Protein AF-A0A163KP10-F1 (afdb_monomer_lite)

pLDDT: mean 71.17, std 10.9, range [46.59, 88.25]

Structure (mmCIF, N/CA/C/O backbone):
data_AF-A0A163KP10-F1
#
_entry.id   AF-A0A163KP10-F1
#
loop_
_atom_site.group_PDB
_atom_site.id
_atom_site.type_symbol
_atom_site.label_atom_id
_atom_site.label_alt_id
_atom_site.label_comp_id
_atom_site.label_asym_id
_atom_site.label_entity_id
_atom_site.label_seq_id
_atom_site.pdbx_PDB_ins_code
_atom_site.Cartn_x
_atom_site.Cartn_y
_atom_site.Cartn_z
_atom_site.occupancy
_atom_site.B_iso_or_equiv
_atom_site.auth_seq_id
_atom_site.auth_comp_id
_atom_site.auth_asym_id
_atom_site.auth_atom_id
_atom_site.pdbx_PDB_model_num
ATOM 1 N N . MET A 1 1 ? -2.761 -19.309 -11.972 1.00 56.00 1 MET A N 1
ATOM 2 C CA . MET A 1 1 ? -1.312 -19.618 -11.972 1.00 56.00 1 MET A CA 1
ATOM 3 C C . MET A 1 1 ? -0.621 -18.597 -12.854 1.00 56.00 1 MET A C 1
ATOM 5 O O . MET A 1 1 ? -1.165 -18.293 -13.905 1.00 56.00 1 MET A O 1
ATOM 9 N N . ALA A 1 2 ? 0.507 -18.032 -12.429 1.00 62.16 2 ALA A N 1
ATOM 10 C CA . ALA A 1 2 ? 1.146 -16.859 -13.039 1.00 62.16 2 ALA A CA 1
ATOM 11 C C . ALA A 1 2 ? 1.836 -17.116 -14.404 1.00 62.16 2 ALA A C 1
ATOM 13 O O . ALA A 1 2 ? 2.910 -16.593 -14.669 1.00 62.16 2 ALA A O 1
ATOM 14 N N . GLY A 1 3 ? 1.234 -17.936 -15.274 1.00 60.12 3 GLY A N 1
ATOM 15 C CA . GLY A 1 3 ? 1.709 -18.167 -16.643 1.00 60.12 3 GLY A CA 1
ATOM 16 C C . GLY A 1 3 ? 3.035 -18.923 -16.759 1.00 60.12 3 GLY A C 1
ATOM 17 O O . GLY A 1 3 ? 3.603 -18.981 -17.845 1.00 60.12 3 GLY A O 1
ATOM 18 N N . PHE A 1 4 ? 3.544 -19.502 -15.668 1.00 63.03 4 PHE A N 1
ATOM 19 C CA . PHE A 1 4 ? 4.796 -20.249 -15.706 1.00 63.03 4 PHE A CA 1
ATOM 20 C C . PHE A 1 4 ? 4.619 -21.579 -16.459 1.00 63.03 4 PHE A C 1
ATOM 22 O O . PHE A 1 4 ? 3.654 -22.300 -16.192 1.00 63.03 4 PHE A O 1
ATOM 29 N N . PRO A 1 5 ? 5.528 -21.922 -17.392 1.00 68.81 5 PRO A N 1
ATOM 30 C CA . PRO A 1 5 ? 5.449 -23.171 -18.134 1.00 68.81 5 PRO A CA 1
ATOM 31 C C . PRO A 1 5 ? 5.641 -24.369 -17.199 1.00 68.81 5 PRO A C 1
ATOM 33 O O . PRO A 1 5 ? 6.566 -24.404 -16.390 1.00 68.81 5 PRO A O 1
ATOM 36 N N . THR A 1 6 ? 4.786 -25.379 -17.355 1.00 71.88 6 THR A N 1
ATOM 37 C CA . THR A 1 6 ? 4.739 -26.595 -16.522 1.00 71.88 6 THR A CA 1
ATOM 38 C C . THR A 1 6 ? 6.024 -27.433 -16.609 1.00 71.88 6 THR A C 1
ATOM 40 O O . THR A 1 6 ? 6.343 -28.181 -15.691 1.00 71.88 6 THR A O 1
ATOM 43 N N . ASN A 1 7 ? 6.808 -27.260 -17.679 1.00 73.56 7 ASN A N 1
ATOM 44 C CA . ASN A 1 7 ? 8.064 -27.969 -17.915 1.00 73.56 7 ASN A CA 1
ATOM 45 C C . ASN A 1 7 ? 9.278 -27.129 -17.485 1.00 73.56 7 ASN A C 1
ATOM 47 O O . ASN A 1 7 ? 9.980 -26.550 -18.313 1.00 73.56 7 ASN A O 1
ATOM 51 N N . GLY A 1 8 ? 9.508 -27.077 -16.171 1.00 66.62 8 GLY A N 1
ATOM 52 C CA . GLY A 1 8 ? 10.828 -27.245 -15.546 1.00 66.62 8 GLY A CA 1
ATOM 53 C C . GLY A 1 8 ? 12.015 -26.386 -15.996 1.00 66.62 8 GLY A C 1
ATOM 54 O O . GLY A 1 8 ? 13.148 -26.809 -15.787 1.00 66.62 8 GLY A O 1
ATOM 55 N N . ARG A 1 9 ? 11.823 -25.201 -16.581 1.00 68.56 9 ARG A N 1
ATOM 56 C CA . ARG A 1 9 ? 12.911 -24.216 -16.691 1.00 68.56 9 ARG A CA 1
ATOM 57 C C . ARG A 1 9 ? 12.744 -23.190 -15.585 1.00 68.56 9 ARG A C 1
ATOM 59 O O . ARG A 1 9 ? 11.815 -22.388 -15.606 1.00 68.56 9 ARG A O 1
ATOM 66 N N . SER A 1 10 ? 13.628 -23.251 -14.594 1.00 64.62 10 SER A N 1
ATOM 67 C CA . SER A 1 10 ? 13.709 -22.256 -13.530 1.00 64.62 10 SER A CA 1
ATOM 68 C C . SER A 1 10 ? 14.083 -20.903 -14.133 1.00 64.62 10 SER A C 1
ATOM 70 O O . SER A 1 10 ? 15.210 -20.715 -14.591 1.00 64.62 10 SER A O 1
ATOM 72 N N . PHE A 1 11 ? 13.151 -19.955 -14.138 1.00 58.41 11 PHE A N 1
ATOM 73 C CA . PHE A 1 11 ? 13.467 -18.563 -14.434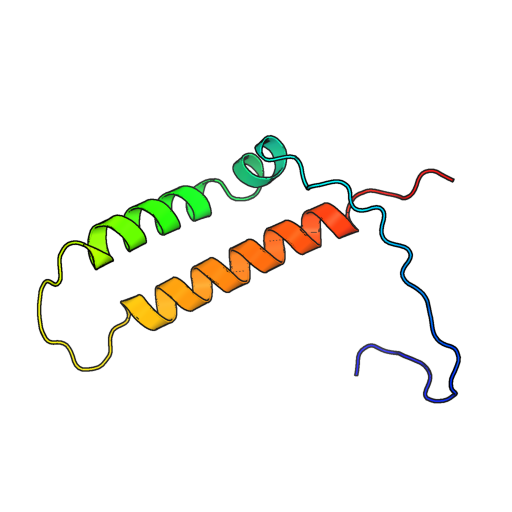 1.00 58.41 11 PHE A CA 1
ATOM 74 C C . PHE A 1 11 ? 14.061 -17.932 -13.175 1.00 58.41 11 PHE A C 1
ATOM 76 O O . PHE A 1 11 ? 13.376 -17.801 -12.162 1.00 58.41 11 PHE A O 1
ATOM 83 N N . TYR A 1 12 ? 15.338 -17.553 -13.226 1.00 58.97 12 TYR A N 1
ATOM 84 C CA . TYR A 1 12 ? 15.936 -16.731 -12.180 1.00 58.97 12 TYR A CA 1
ATOM 85 C C . TYR A 1 12 ? 15.556 -15.276 -12.463 1.00 58.97 12 TYR A C 1
ATOM 87 O O . TYR A 1 12 ? 16.065 -14.661 -13.399 1.00 58.97 12 TYR A O 1
ATOM 95 N N . LEU A 1 13 ? 14.640 -14.718 -11.672 1.00 57.09 13 LEU A N 1
ATOM 96 C CA . LEU A 1 13 ? 14.484 -13.267 -11.591 1.00 57.09 13 LEU A CA 1
ATOM 97 C C . LEU A 1 13 ? 15.710 -12.732 -10.846 1.00 57.09 13 LEU A C 1
ATOM 99 O O . LEU A 1 13 ? 15.710 -12.634 -9.620 1.00 57.09 13 LEU A O 1
ATOM 103 N N . ALA A 1 14 ? 16.780 -12.438 -11.585 1.00 54.75 14 ALA A N 1
ATOM 104 C CA . ALA A 1 14 ? 17.924 -11.714 -11.053 1.00 54.75 14 ALA A CA 1
ATOM 105 C C . ALA A 1 14 ? 17.454 -10.301 -10.678 1.00 54.75 14 ALA A C 1
ATOM 107 O O . ALA A 1 14 ? 17.311 -9.423 -11.525 1.00 54.75 14 ALA A O 1
ATOM 108 N N . ARG A 1 15 ? 17.125 -10.105 -9.399 1.00 57.94 15 ARG A N 1
ATOM 109 C CA . ARG A 1 15 ? 16.771 -8.798 -8.848 1.00 57.94 15 ARG A CA 1
ATOM 110 C C . ARG A 1 15 ? 18.028 -8.143 -8.299 1.00 57.94 15 ARG A C 1
ATOM 112 O O . ARG A 1 15 ? 18.623 -8.654 -7.352 1.00 57.94 15 ARG A O 1
ATOM 119 N N . ALA A 1 16 ? 18.386 -6.984 -8.841 1.00 57.97 16 ALA A N 1
ATOM 120 C CA . ALA A 1 16 ? 19.296 -6.084 -8.154 1.00 57.97 16 ALA A CA 1
ATOM 121 C C . ALA A 1 16 ? 18.588 -5.571 -6.891 1.00 57.97 16 ALA A C 1
ATOM 123 O O . ALA A 1 16 ? 17.543 -4.922 -6.969 1.00 57.97 16 ALA A O 1
ATOM 124 N N . ALA A 1 17 ? 19.135 -5.887 -5.718 1.00 52.94 17 ALA A N 1
ATOM 125 C CA . ALA A 1 17 ? 18.648 -5.392 -4.436 1.00 52.94 17 ALA A CA 1
ATOM 126 C C . ALA A 1 17 ? 19.034 -3.915 -4.258 1.00 52.94 17 ALA A C 1
ATOM 128 O O . ALA A 1 17 ? 19.813 -3.558 -3.380 1.00 52.94 17 ALA A O 1
ATOM 129 N N . LEU A 1 18 ? 18.490 -3.032 -5.096 1.00 58.09 18 LEU A N 1
ATOM 130 C CA . LEU A 1 18 ? 18.458 -1.616 -4.771 1.00 58.09 18 LEU A CA 1
ATOM 131 C C . LEU A 1 18 ? 17.420 -1.473 -3.665 1.00 58.09 18 LEU A C 1
ATOM 133 O O . LEU A 1 18 ? 16.228 -1.717 -3.873 1.00 58.09 18 LEU A O 1
ATOM 137 N N . HIS A 1 19 ? 17.879 -1.160 -2.453 1.00 62.44 19 HIS A N 1
ATOM 138 C CA . HIS A 1 19 ? 16.973 -0.751 -1.392 1.00 62.44 19 HIS A CA 1
ATOM 139 C C . HIS A 1 19 ? 16.125 0.393 -1.967 1.00 62.44 19 HIS A C 1
ATOM 141 O O . HIS A 1 19 ? 16.706 1.402 -2.380 1.00 62.44 19 HIS A O 1
ATOM 147 N N . PRO A 1 20 ? 14.794 0.231 -2.097 1.00 63.88 20 PRO A N 1
ATOM 148 C CA . PRO A 1 20 ? 13.972 1.269 -2.693 1.00 63.88 20 PRO A CA 1
ATOM 149 C C . PRO A 1 20 ? 14.197 2.532 -1.875 1.00 63.88 20 PRO A C 1
ATOM 151 O O . PRO A 1 20 ? 14.125 2.494 -0.642 1.00 63.88 20 PRO A O 1
ATOM 154 N N . SER A 1 21 ? 14.586 3.618 -2.545 1.00 66.56 21 SER A N 1
ATOM 155 C CA . SER A 1 21 ? 14.982 4.820 -1.824 1.00 66.56 21 SER A CA 1
ATOM 156 C C . SER A 1 21 ? 13.812 5.266 -0.947 1.00 66.56 21 SER A C 1
ATOM 158 O O . SER A 1 21 ? 12.663 5.343 -1.390 1.00 66.56 21 SER A O 1
ATOM 160 N N . ILE A 1 22 ? 14.099 5.516 0.333 1.00 69.44 22 ILE A N 1
ATOM 161 C CA . ILE A 1 22 ? 13.080 5.878 1.328 1.00 69.44 22 ILE A CA 1
ATOM 162 C C . ILE A 1 22 ? 12.293 7.114 0.855 1.00 69.44 22 ILE A C 1
ATOM 164 O O . ILE A 1 22 ? 11.093 7.210 1.086 1.00 69.44 22 ILE A O 1
ATOM 168 N N . SER A 1 23 ? 12.934 8.015 0.106 1.00 75.31 23 SER A N 1
ATOM 169 C CA . SER A 1 23 ? 12.299 9.182 -0.510 1.00 75.31 23 SER A CA 1
ATOM 170 C C . SER A 1 23 ? 11.262 8.840 -1.591 1.00 75.31 23 SER A C 1
ATOM 172 O O . SER A 1 23 ? 10.205 9.467 -1.618 1.00 75.31 23 SER A O 1
ATOM 174 N N . LEU A 1 24 ? 11.508 7.848 -2.458 1.00 73.75 24 LEU A N 1
ATOM 175 C CA . LEU A 1 24 ? 10.528 7.398 -3.463 1.00 73.75 24 LEU A CA 1
ATOM 176 C C . LEU A 1 24 ? 9.331 6.714 -2.805 1.00 73.75 24 LEU A C 1
ATOM 178 O O . LEU A 1 24 ? 8.184 6.980 -3.154 1.00 73.75 24 LEU A O 1
ATOM 182 N N . CYS A 1 25 ? 9.621 5.877 -1.815 1.00 74.75 25 CYS A N 1
ATOM 183 C CA . CYS A 1 25 ? 8.651 5.234 -0.943 1.00 74.75 25 CYS A CA 1
ATOM 184 C C . CYS A 1 25 ? 7.671 6.256 -0.327 1.00 74.75 25 CYS A C 1
ATOM 186 O O . CYS A 1 25 ? 6.464 6.152 -0.552 1.00 74.75 25 CYS A O 1
ATOM 188 N N . LYS A 1 26 ? 8.194 7.287 0.348 1.00 77.19 26 LYS A N 1
ATOM 189 C CA . LYS A 1 26 ? 7.398 8.370 0.952 1.00 77.19 26 LYS A CA 1
ATOM 190 C C . LYS A 1 26 ? 6.573 9.157 -0.070 1.00 77.19 26 LYS A C 1
ATOM 192 O O . LYS A 1 26 ? 5.489 9.622 0.246 1.00 77.19 26 LYS A O 1
ATOM 197 N N . LYS A 1 27 ? 7.061 9.311 -1.304 1.00 80.88 27 LYS A N 1
ATOM 198 C CA . LYS A 1 27 ? 6.375 10.095 -2.345 1.00 80.88 27 LYS A CA 1
ATOM 199 C C . LYS A 1 27 ? 5.225 9.342 -3.016 1.00 80.88 27 LYS A C 1
ATOM 201 O O . LYS A 1 27 ? 4.215 9.952 -3.343 1.00 80.88 27 LYS A O 1
ATOM 206 N N . LEU A 1 28 ? 5.385 8.038 -3.243 1.00 77.00 28 LEU A N 1
ATOM 207 C CA . LEU A 1 28 ? 4.359 7.198 -3.868 1.00 77.00 28 LEU A CA 1
ATOM 208 C C . LEU A 1 28 ? 3.172 6.942 -2.935 1.00 77.00 28 LEU A C 1
ATOM 210 O O . LEU A 1 28 ? 2.051 6.797 -3.4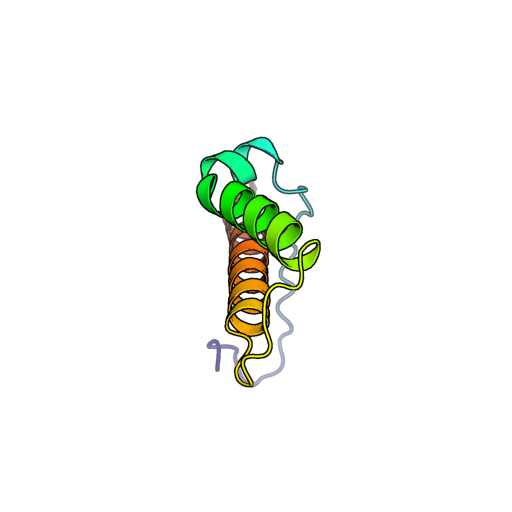08 1.00 77.00 28 LEU A O 1
ATOM 214 N N . PHE A 1 29 ? 3.421 6.884 -1.625 1.00 75.25 29 PHE A N 1
ATOM 215 C CA . PHE A 1 29 ? 2.397 6.541 -0.647 1.00 75.25 29 PHE A CA 1
ATOM 216 C C . PHE A 1 29 ? 2.620 7.252 0.696 1.00 75.25 29 PHE A C 1
ATOM 218 O O . PHE A 1 29 ? 2.802 6.597 1.719 1.00 75.25 29 PHE A O 1
ATOM 225 N N . SER A 1 30 ? 2.609 8.587 0.701 1.00 81.38 30 SER A N 1
ATOM 226 C CA . SER A 1 30 ? 2.798 9.385 1.925 1.00 81.38 30 SER A CA 1
ATOM 227 C C . SER A 1 30 ? 1.702 9.149 2.967 1.00 81.38 30 SER A C 1
ATOM 229 O O . SER A 1 30 ? 1.980 9.113 4.158 1.00 81.38 30 SER A O 1
ATOM 231 N N . ALA A 1 31 ? 0.461 8.940 2.514 1.00 85.12 31 ALA A N 1
ATOM 232 C CA . ALA A 1 31 ? -0.686 8.691 3.387 1.00 85.12 31 ALA A CA 1
ATOM 233 C C . ALA A 1 31 ? -0.589 7.358 4.150 1.00 85.12 31 ALA A C 1
ATOM 235 O O . ALA A 1 31 ? -1.212 7.207 5.192 1.00 85.12 31 ALA A O 1
ATOM 236 N N . ILE A 1 32 ? 0.196 6.394 3.649 1.00 84.12 32 ILE A N 1
ATOM 237 C CA . ILE A 1 32 ? 0.419 5.121 4.350 1.00 84.12 32 ILE A CA 1
ATOM 238 C C . ILE A 1 32 ? 1.288 5.339 5.576 1.00 84.12 32 ILE A C 1
ATOM 240 O O . ILE A 1 32 ? 0.992 4.768 6.616 1.00 84.12 32 ILE A O 1
ATOM 244 N N . ASP A 1 33 ? 2.323 6.172 5.456 1.00 83.31 33 ASP A N 1
ATOM 245 C CA . ASP A 1 33 ? 3.198 6.475 6.585 1.00 83.31 33 ASP A CA 1
ATOM 246 C C . ASP A 1 33 ? 2.390 7.213 7.687 1.00 83.31 33 ASP A C 1
ATOM 248 O O . ASP A 1 33 ? 2.526 6.903 8.863 1.00 83.31 33 ASP A O 1
ATOM 252 N N . GLU A 1 34 ? 1.447 8.092 7.309 1.00 85.19 34 GLU A N 1
ATOM 253 C CA . GLU A 1 34 ? 0.507 8.731 8.251 1.00 85.19 34 GLU A CA 1
ATOM 254 C C . GLU A 1 34 ? -0.451 7.727 8.919 1.00 85.19 34 GLU A C 1
ATOM 256 O O . GLU A 1 34 ? -0.754 7.839 10.107 1.00 85.19 34 GLU A O 1
ATOM 261 N N . TRP A 1 35 ? -0.970 6.751 8.169 1.00 84.50 35 TRP A N 1
ATOM 262 C CA . TRP A 1 35 ? -1.855 5.724 8.727 1.00 84.50 35 TRP A CA 1
ATOM 263 C C . TRP A 1 35 ? -1.116 4.763 9.654 1.00 84.50 35 TRP A C 1
ATOM 265 O O . TRP A 1 35 ? -1.696 4.354 10.655 1.00 84.50 35 TRP A O 1
ATOM 275 N N . ASP A 1 36 ? 0.143 4.444 9.357 1.00 83.50 36 ASP A N 1
ATOM 276 C CA . ASP A 1 36 ? 1.014 3.638 10.215 1.00 83.50 36 ASP A CA 1
ATOM 277 C C . ASP A 1 36 ? 1.271 4.349 11.555 1.00 83.50 36 ASP A C 1
ATOM 279 O O . ASP A 1 36 ? 1.022 3.777 12.615 1.00 83.50 36 ASP A O 1
ATOM 283 N N . ASP A 1 37 ? 1.624 5.641 11.519 1.00 84.44 37 ASP A N 1
ATOM 284 C CA . ASP A 1 37 ? 1.818 6.466 12.721 1.00 84.44 37 ASP A CA 1
ATOM 285 C C . ASP A 1 37 ? 0.532 6.573 13.565 1.00 84.44 37 ASP A C 1
ATOM 287 O O . ASP A 1 37 ? 0.563 6.493 14.797 1.00 84.44 37 ASP A O 1
ATOM 291 N N . ARG A 1 38 ? -0.626 6.729 12.909 1.00 82.56 38 ARG A N 1
ATOM 292 C CA . ARG A 1 38 ? -1.934 6.787 13.580 1.00 82.56 38 ARG A CA 1
ATOM 293 C C . ARG A 1 38 ? -2.318 5.454 14.212 1.00 82.56 38 ARG A C 1
ATOM 295 O O . ARG A 1 38 ? -2.833 5.450 15.324 1.00 82.56 38 ARG A O 1
ATOM 302 N N . LEU A 1 39 ? -2.068 4.337 13.536 1.00 78.50 39 LEU A N 1
ATOM 303 C CA . LEU A 1 39 ? -2.335 3.005 14.079 1.00 78.50 39 LEU A CA 1
ATOM 304 C C . LEU A 1 39 ? -1.397 2.672 15.245 1.00 78.50 39 LEU A C 1
ATOM 306 O O . LEU A 1 39 ? -1.850 2.100 16.233 1.00 78.50 39 LEU A O 1
ATOM 310 N N . ALA A 1 40 ? -0.133 3.100 15.186 1.00 77.50 40 ALA A N 1
ATOM 311 C CA . ALA A 1 40 ? 0.806 2.979 16.300 1.00 77.50 40 ALA A CA 1
ATOM 312 C C . ALA A 1 40 ? 0.360 3.793 17.530 1.00 77.50 40 ALA A C 1
ATOM 314 O O . ALA A 1 40 ? 0.531 3.348 18.664 1.00 77.50 40 ALA A O 1
ATOM 315 N N . ALA A 1 41 ? -0.244 4.967 17.323 1.00 76.94 41 ALA A N 1
ATOM 316 C CA . ALA A 1 41 ? -0.808 5.778 18.402 1.00 76.94 41 ALA A CA 1
ATOM 317 C C . ALA A 1 41 ? -2.085 5.165 19.009 1.00 76.94 41 ALA A C 1
ATOM 319 O O . ALA A 1 41 ? -2.261 5.203 20.227 1.00 76.94 41 ALA A O 1
ATOM 320 N N . GLU A 1 42 ? -2.951 4.574 18.182 1.00 72.25 42 GLU A N 1
ATOM 321 C CA . GLU A 1 42 ? -4.178 3.893 18.622 1.00 72.25 42 GLU A CA 1
ATOM 322 C C . GLU A 1 42 ? -3.880 2.564 19.345 1.00 72.25 42 GLU A C 1
ATOM 324 O O . GLU A 1 42 ? -4.552 2.244 20.322 1.00 72.25 42 GLU A O 1
ATOM 329 N N . GLU A 1 43 ? -2.834 1.813 18.966 1.00 64.38 43 GLU A N 1
ATOM 330 C CA . GLU A 1 43 ? -2.393 0.631 19.735 1.00 64.38 43 GLU A CA 1
ATOM 331 C C . GLU A 1 43 ? -1.923 0.983 21.157 1.00 64.38 43 GLU A C 1
ATOM 333 O O . GLU A 1 43 ? -2.107 0.195 22.086 1.00 64.38 43 GLU A O 1
ATOM 338 N N . LEU A 1 44 ? -1.331 2.165 21.347 1.00 59.31 44 LEU A N 1
ATOM 339 C CA . LEU A 1 44 ? -0.825 2.622 22.647 1.00 59.31 44 LEU A CA 1
ATOM 340 C C . LEU A 1 44 ? -1.932 3.093 23.603 1.00 59.31 44 LEU A C 1
ATOM 342 O O . LEU A 1 44 ? -1.686 3.221 24.804 1.00 59.31 44 LEU A O 1
ATOM 346 N N . SER A 1 45 ? -3.143 3.330 23.097 1.00 65.69 45 SER A N 1
ATOM 347 C CA . SER A 1 45 ? -4.309 3.719 23.886 1.00 65.69 45 SER A CA 1
ATOM 348 C C . SER A 1 45 ? -5.436 2.707 23.665 1.00 65.69 45 SER A C 1
ATOM 350 O O . SER A 1 45 ? -6.267 2.914 22.781 1.00 65.69 45 SER A O 1
ATOM 352 N N . PRO A 1 46 ? -5.523 1.626 24.467 1.00 62.81 46 PRO A N 1
ATOM 353 C CA . PRO A 1 46 ? -6.551 0.606 24.312 1.00 62.81 46 PRO A CA 1
ATOM 354 C C . PRO A 1 46 ? -7.879 1.128 24.874 1.00 62.81 46 PRO A C 1
ATOM 356 O O . PRO A 1 46 ? -8.330 0.764 25.962 1.00 62.81 46 PRO A O 1
ATOM 359 N N . GLY A 1 47 ? -8.494 2.041 24.133 1.00 65.62 47 GLY A N 1
ATOM 360 C CA . GLY A 1 47 ? -9.870 2.440 24.328 1.00 65.62 47 GLY A CA 1
ATOM 361 C C . GLY A 1 47 ? -10.797 1.343 23.814 1.00 65.62 47 GLY A C 1
ATOM 362 O O . GLY A 1 47 ? -10.912 1.137 22.613 1.00 65.62 47 GLY A O 1
ATOM 363 N N . ASN A 1 48 ? -11.521 0.733 24.754 1.00 62.22 48 ASN A N 1
ATOM 364 C CA . ASN A 1 48 ? -12.817 0.059 24.611 1.00 62.22 48 ASN A CA 1
ATOM 365 C C . ASN A 1 48 ? -12.922 -1.305 23.881 1.00 62.22 48 ASN A C 1
ATOM 367 O O . ASN A 1 48 ? -12.367 -1.589 22.827 1.00 62.22 48 ASN A O 1
ATOM 371 N N . ASN A 1 49 ? -13.700 -2.164 24.552 1.00 62.12 49 ASN A N 1
ATOM 372 C CA . ASN A 1 49 ? -13.872 -3.605 24.390 1.00 62.12 49 ASN A CA 1
ATOM 373 C C . ASN A 1 49 ? -14.835 -3.993 23.252 1.00 62.12 49 ASN A C 1
ATOM 375 O O . ASN A 1 49 ? -15.902 -4.548 23.522 1.00 62.12 49 ASN A O 1
ATOM 379 N N .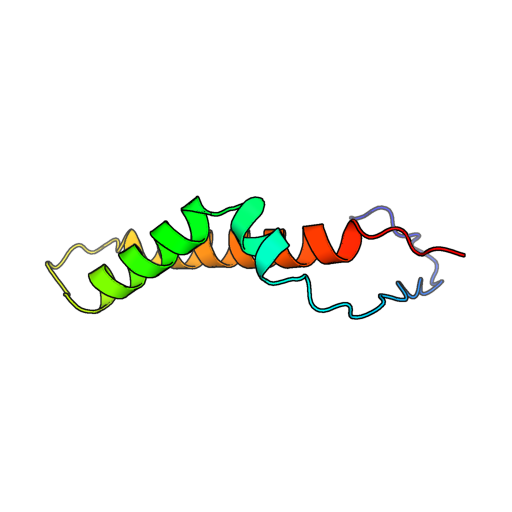 ASP A 1 50 ? -14.472 -3.748 21.994 1.00 58.97 50 ASP A N 1
ATOM 380 C CA . ASP A 1 50 ? -15.261 -4.236 20.857 1.00 58.97 50 ASP A CA 1
ATOM 381 C C . ASP A 1 50 ? -14.714 -5.577 20.310 1.00 58.97 50 ASP A C 1
ATOM 383 O O . ASP A 1 50 ? -13.517 -5.700 20.036 1.00 58.97 50 ASP A O 1
ATOM 387 N N . PRO A 1 51 ? -15.562 -6.612 20.129 1.00 55.62 51 PRO A N 1
ATOM 388 C CA . PRO A 1 51 ? -15.136 -7.989 19.833 1.00 55.62 51 PRO A CA 1
ATOM 389 C C . PRO A 1 51 ? -14.662 -8.226 18.388 1.00 55.62 51 PRO A C 1
ATOM 391 O O . PRO A 1 51 ? -14.207 -9.319 18.057 1.00 55.62 51 PRO A O 1
ATOM 394 N N . ILE A 1 52 ? -14.745 -7.218 17.519 1.00 60.31 52 ILE A N 1
ATOM 395 C CA . ILE A 1 52 ? -14.165 -7.231 16.174 1.00 60.31 52 ILE A CA 1
ATOM 396 C C . ILE A 1 52 ? -13.199 -6.060 16.154 1.00 60.31 52 ILE A C 1
ATOM 398 O O . ILE A 1 52 ? -13.644 -4.958 15.875 1.00 60.31 52 ILE A O 1
ATOM 402 N N . GLN A 1 53 ? -11.920 -6.258 16.486 1.00 60.47 53 GLN A N 1
ATOM 403 C CA . GLN A 1 53 ? -10.936 -5.173 16.433 1.00 60.47 53 GLN A CA 1
ATOM 404 C C . GLN A 1 53 ? -10.692 -4.791 14.967 1.00 60.47 53 GLN A C 1
ATOM 406 O O . GLN A 1 53 ? -9.917 -5.470 14.280 1.00 60.47 53 GLN A O 1
ATOM 411 N N . PRO A 1 54 ? -11.288 -3.695 14.460 1.00 60.06 54 PRO A N 1
ATOM 412 C CA . PRO A 1 54 ? -11.052 -3.245 13.093 1.00 60.06 54 PRO A CA 1
ATOM 413 C C . PRO A 1 54 ? -9.585 -2.808 12.938 1.00 60.06 54 PRO A C 1
ATOM 415 O O . PRO A 1 54 ? -9.058 -2.810 11.831 1.00 60.06 54 PRO A O 1
ATOM 418 N N . ALA A 1 55 ? -8.913 -2.529 14.064 1.00 74.25 55 ALA A N 1
ATOM 419 C CA . ALA A 1 55 ? -7.490 -2.248 14.186 1.00 74.25 55 ALA A CA 1
ATOM 420 C C . ALA A 1 55 ? -6.595 -3.386 13.668 1.00 74.25 55 ALA A C 1
ATOM 422 O O . ALA A 1 55 ? -5.674 -3.120 12.907 1.00 74.25 55 ALA A O 1
ATOM 423 N N . VAL A 1 56 ? -6.879 -4.659 13.983 1.00 79.25 56 VAL A N 1
ATOM 424 C CA . VAL A 1 56 ? -6.020 -5.780 13.539 1.00 79.25 56 VAL A CA 1
ATOM 425 C C . VAL A 1 56 ? -6.087 -5.948 12.019 1.00 79.25 56 VAL A C 1
ATOM 427 O O . VAL A 1 56 ? -5.062 -6.119 11.357 1.00 79.25 56 VAL A O 1
ATOM 430 N N . ALA A 1 57 ? -7.291 -5.852 11.448 1.00 81.19 57 ALA A N 1
ATOM 431 C CA . ALA A 1 57 ? -7.483 -5.903 10.002 1.00 81.19 57 ALA A CA 1
ATOM 432 C C . ALA A 1 57 ? -6.881 -4.673 9.297 1.00 81.19 57 ALA A C 1
ATOM 434 O O . ALA A 1 57 ? -6.259 -4.823 8.245 1.00 81.19 57 ALA A O 1
ATOM 435 N N . ALA A 1 58 ? -7.014 -3.477 9.882 1.00 82.50 58 ALA A N 1
ATOM 436 C CA . ALA A 1 58 ? -6.409 -2.249 9.368 1.00 82.50 58 ALA A CA 1
ATOM 437 C C . ALA A 1 58 ? -4.872 -2.310 9.389 1.00 82.50 58 ALA A C 1
ATOM 439 O O . ALA A 1 58 ? -4.247 -2.025 8.369 1.00 82.50 58 ALA A O 1
ATOM 440 N N . ASN A 1 59 ? -4.272 -2.782 10.487 1.00 82.81 59 ASN A N 1
ATOM 441 C CA . ASN A 1 59 ? -2.828 -3.000 10.620 1.00 82.81 59 ASN A CA 1
ATOM 442 C C . ASN A 1 59 ? -2.318 -3.981 9.559 1.00 82.81 59 ASN A C 1
ATOM 444 O O . ASN A 1 59 ? -1.342 -3.705 8.860 1.00 82.81 59 ASN A O 1
ATOM 448 N N . ALA A 1 60 ? -3.005 -5.114 9.384 1.00 86.62 60 ALA A N 1
ATOM 449 C CA . ALA A 1 60 ? -2.657 -6.094 8.359 1.00 86.62 60 ALA A CA 1
ATOM 450 C C . ALA A 1 60 ? -2.763 -5.505 6.942 1.00 86.62 60 ALA A C 1
ATOM 452 O O . ALA A 1 60 ? -1.889 -5.741 6.105 1.00 86.62 60 ALA A O 1
ATOM 453 N N . PHE A 1 61 ? -3.801 -4.709 6.672 1.00 86.38 61 PHE A N 1
ATOM 454 C CA . PHE A 1 61 ? -3.996 -4.056 5.381 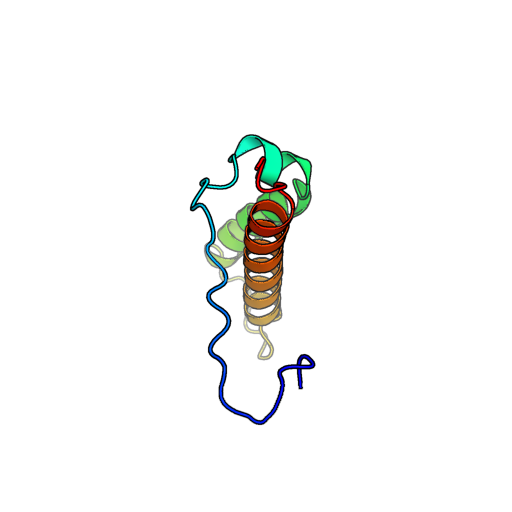1.00 86.38 61 PHE A CA 1
ATOM 455 C C . PHE A 1 61 ? -2.891 -3.036 5.077 1.00 86.38 61 PHE A C 1
ATOM 457 O O . PHE A 1 61 ? -2.290 -3.102 4.005 1.00 86.38 61 PHE A O 1
ATOM 464 N N . VAL A 1 62 ? -2.555 -2.156 6.026 1.00 86.50 62 VAL A N 1
ATOM 465 C CA . VAL A 1 62 ? -1.446 -1.192 5.900 1.00 86.50 62 VAL A CA 1
ATOM 466 C C . VAL A 1 62 ? -0.127 -1.914 5.608 1.00 86.50 62 VAL A C 1
ATOM 468 O O . VAL A 1 62 ? 0.581 -1.546 4.665 1.00 86.50 62 VAL A O 1
ATOM 471 N N . HIS A 1 63 ? 0.149 -3.023 6.301 1.00 85.75 63 HIS A N 1
ATOM 472 C CA . HIS A 1 63 ? 1.333 -3.849 6.054 1.00 85.75 63 HIS A CA 1
ATOM 473 C C . HIS A 1 63 ? 1.380 -4.430 4.633 1.00 85.75 63 HIS A C 1
ATOM 475 O O . HIS A 1 63 ? 2.429 -4.407 3.980 1.00 85.75 63 HIS A O 1
ATOM 481 N N . VAL A 1 64 ? 0.253 -4.936 4.125 1.00 88.25 64 VAL A N 1
ATOM 482 C CA . VAL A 1 64 ? 0.163 -5.477 2.761 1.00 88.25 64 VAL A CA 1
ATOM 483 C C . VAL A 1 64 ? 0.449 -4.391 1.727 1.00 88.25 64 VAL A C 1
ATOM 485 O O . VAL A 1 64 ? 1.220 -4.633 0.793 1.00 88.25 64 VAL A O 1
ATOM 488 N N . ILE A 1 65 ? -0.097 -3.183 1.896 1.00 87.44 65 ILE A N 1
ATOM 489 C CA . ILE A 1 65 ? 0.178 -2.080 0.967 1.00 87.44 65 ILE A CA 1
ATOM 490 C C . ILE A 1 65 ? 1.643 -1.624 1.068 1.00 87.44 65 ILE A C 1
ATOM 492 O O . ILE A 1 65 ? 2.269 -1.341 0.045 1.00 87.44 65 ILE A O 1
ATOM 496 N N . MET A 1 66 ? 2.246 -1.634 2.258 1.00 84.69 66 MET A N 1
ATOM 497 C CA . MET A 1 66 ? 3.667 -1.320 2.435 1.00 84.69 66 MET A CA 1
ATOM 498 C C . MET A 1 66 ? 4.584 -2.329 1.717 1.00 84.69 66 MET A C 1
ATOM 500 O O . MET A 1 66 ? 5.542 -1.939 1.037 1.00 84.69 66 MET A O 1
ATOM 504 N N . ILE A 1 67 ? 4.268 -3.626 1.791 1.00 85.69 67 ILE A N 1
ATOM 505 C CA . ILE A 1 67 ? 4.977 -4.682 1.050 1.00 85.69 67 ILE A CA 1
ATOM 506 C C . ILE A 1 67 ? 4.768 -4.513 -0.463 1.00 85.69 67 ILE A C 1
ATOM 508 O O . ILE A 1 67 ? 5.723 -4.634 -1.242 1.00 85.69 67 ILE A O 1
ATOM 512 N N . LEU A 1 68 ? 3.550 -4.177 -0.894 1.00 84.94 68 LEU A N 1
ATOM 513 C CA . LEU A 1 68 ? 3.233 -3.916 -2.298 1.00 84.94 68 LEU A CA 1
ATOM 514 C C . LEU A 1 68 ? 4.015 -2.709 -2.837 1.00 84.94 68 LEU A C 1
ATOM 516 O O . LEU A 1 68 ? 4.601 -2.796 -3.912 1.00 84.94 68 LEU A O 1
ATOM 520 N N . ARG A 1 69 ? 4.123 -1.617 -2.072 1.00 80.69 69 ARG A N 1
ATOM 521 C CA . ARG A 1 69 ? 4.944 -0.443 -2.419 1.00 80.69 69 ARG A CA 1
ATOM 522 C C . ARG A 1 69 ? 6.405 -0.828 -2.627 1.00 80.69 69 ARG A C 1
ATOM 524 O O . ARG A 1 69 ? 7.003 -0.465 -3.640 1.00 80.69 69 ARG A O 1
ATOM 531 N N . LYS A 1 70 ? 6.985 -1.571 -1.679 1.00 77.38 70 LYS A N 1
ATOM 532 C CA . LYS A 1 70 ? 8.394 -1.988 -1.735 1.00 77.38 70 LYS A CA 1
ATOM 533 C C . LYS A 1 70 ? 8.663 -2.845 -2.969 1.00 77.38 70 LYS A C 1
ATOM 535 O O . LYS A 1 70 ? 9.613 -2.590 -3.706 1.00 77.38 70 LYS A O 1
ATOM 540 N N . THR A 1 71 ? 7.799 -3.827 -3.210 1.00 78.19 71 THR A N 1
ATOM 541 C CA . THR A 1 71 ? 7.912 -4.725 -4.361 1.00 78.19 71 THR A CA 1
ATOM 542 C C . THR A 1 71 ? 7.656 -4.000 -5.682 1.00 78.19 71 THR A C 1
ATOM 544 O O . THR A 1 71 ? 8.373 -4.253 -6.646 1.00 78.19 71 THR A O 1
ATOM 547 N N . PHE A 1 72 ? 6.717 -3.057 -5.747 1.00 78.94 72 PHE A N 1
ATOM 548 C CA . PHE A 1 72 ? 6.463 -2.254 -6.944 1.00 78.94 72 PHE A CA 1
ATOM 549 C C . PHE A 1 72 ? 7.681 -1.407 -7.332 1.00 78.94 72 PHE A C 1
ATOM 551 O O . PHE A 1 72 ? 8.126 -1.475 -8.476 1.00 78.94 72 PHE A O 1
ATOM 558 N N . ILE A 1 73 ? 8.286 -0.683 -6.383 1.00 77.25 73 ILE A N 1
ATOM 559 C CA . ILE A 1 73 ? 9.474 0.148 -6.649 1.00 77.25 73 ILE A CA 1
ATOM 560 C C . ILE A 1 73 ? 10.660 -0.722 -7.076 1.00 77.25 73 ILE A C 1
ATOM 562 O O . ILE A 1 73 ? 11.330 -0.403 -8.054 1.00 77.25 73 ILE A O 1
ATOM 566 N N . GLN A 1 74 ? 10.887 -1.849 -6.396 1.00 74.56 74 GLN A N 1
ATOM 567 C CA . GLN A 1 74 ? 11.961 -2.784 -6.744 1.00 74.56 74 GLN A CA 1
ATOM 568 C C . GLN A 1 74 ? 11.807 -3.393 -8.142 1.00 74.56 74 GLN A C 1
ATOM 570 O O . GLN A 1 74 ? 12.810 -3.661 -8.793 1.00 74.56 74 GLN A O 1
ATOM 575 N N . ASN A 1 75 ? 10.576 -3.616 -8.608 1.00 69.88 75 ASN A N 1
ATOM 576 C CA . ASN A 1 75 ? 10.315 -4.184 -9.934 1.00 69.88 75 ASN A CA 1
ATOM 577 C C . ASN A 1 75 ? 10.137 -3.126 -11.037 1.00 69.88 75 ASN A C 1
ATOM 579 O O . ASN A 1 75 ? 10.076 -3.495 -12.204 1.00 69.88 75 ASN A O 1
ATOM 583 N N . SER A 1 76 ? 10.045 -1.837 -10.689 1.00 70.06 76 SER A N 1
ATOM 584 C CA . SER A 1 76 ? 9.881 -0.743 -11.659 1.00 70.06 76 SER A CA 1
ATOM 585 C C . SER A 1 76 ? 11.207 -0.168 -12.164 1.00 70.06 76 SER A C 1
ATOM 587 O O . SER A 1 76 ? 11.200 0.575 -13.141 1.00 70.06 76 SER A O 1
ATOM 589 N N . VAL A 1 77 ? 12.342 -0.475 -11.521 1.00 65.25 77 VAL A N 1
ATOM 590 C CA . VAL A 1 77 ? 13.667 -0.044 -11.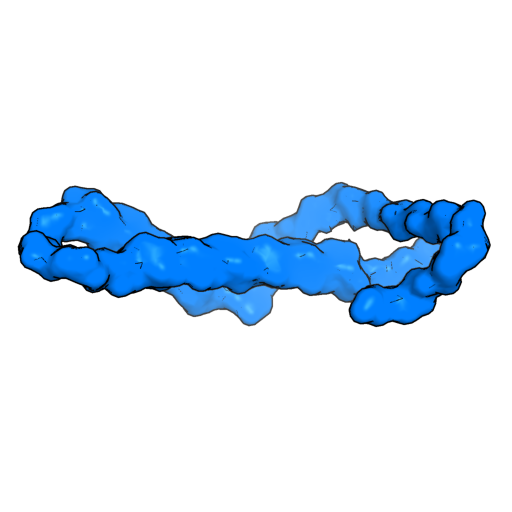999 1.00 65.25 77 VAL A CA 1
ATOM 591 C C . VAL A 1 77 ? 14.045 -0.898 -13.216 1.00 65.25 77 VAL A C 1
ATOM 593 O O . VAL A 1 77 ? 14.219 -2.109 -13.059 1.00 65.25 77 VAL A O 1
ATOM 596 N N . PRO A 1 78 ? 14.178 -0.315 -14.423 1.00 57.50 78 PRO A N 1
ATOM 597 C CA . PRO A 1 78 ? 14.638 -1.068 -15.576 1.00 57.50 78 PRO A CA 1
ATOM 598 C C . PRO A 1 78 ? 16.086 -1.498 -15.341 1.00 57.50 78 PRO A C 1
ATOM 600 O O . PRO A 1 78 ? 16.936 -0.692 -14.957 1.00 57.50 78 PRO A O 1
ATOM 603 N N . HIS A 1 79 ? 16.364 -2.779 -15.570 1.00 55.09 79 HIS A N 1
ATOM 604 C CA . HIS A 1 79 ? 17.731 -3.272 -15.643 1.00 55.09 79 HIS A CA 1
ATOM 605 C C . HIS A 1 79 ? 18.360 -2.613 -16.877 1.00 55.09 79 HIS A C 1
ATOM 607 O O . HIS A 1 79 ? 18.033 -2.983 -18.003 1.00 55.09 79 HIS A O 1
ATOM 613 N N . ALA A 1 80 ? 19.186 -1.583 -16.682 1.00 51.91 80 ALA A N 1
ATOM 614 C CA . ALA A 1 80 ? 20.027 -1.078 -17.757 1.00 51.91 80 ALA A CA 1
ATOM 615 C C . ALA A 1 80 ? 20.988 -2.217 -18.131 1.00 51.91 80 ALA A C 1
ATOM 617 O O . ALA A 1 80 ? 21.767 -2.673 -17.289 1.00 51.91 80 ALA A O 1
ATOM 618 N N . LEU A 1 81 ? 20.808 -2.750 -19.338 1.00 46.59 81 LEU A N 1
ATOM 619 C CA . LEU A 1 81 ? 21.740 -3.638 -20.029 1.00 46.59 81 LEU A CA 1
ATOM 620 C C . LEU A 1 81 ? 22.728 -2.778 -20.816 1.00 46.59 81 LEU A C 1
ATOM 622 O O . LEU A 1 81 ? 22.263 -1.777 -21.409 1.00 46.59 81 LEU A O 1
#

InterPro domains:
  IPR031872 Ndc10, domain 2 [PF16787] (4-77)
  IPR038279 Ndc10, domain 2 superfamily [G3DSA:1.10.443.20] (1-78)

Organism: Absidia glauca (NCBI:txid4829)

Secondary structure (DSSP, 8-state):
--S--SS-----------PPPHHHHHHH-HHHHHHHHHHHHHHTS-----SS-HHHHHHHHHHHHHHHHHHHHHHHS----

Radius of gyration: 18.25 Å; chains: 1; bounding box: 37×38×45 Å

Foldseek 3Di:
DPPDDPPDDDDDPPFDPPQLPVVQLCVVCVVLVVLVVVLVVCVVPPPDDDPDPVSVVSNVVSVVVSVVSRVCSSVPDDDDD

Sequence (81 aa):
MAGFPTNGRSFYLARAALHPSISLCKKLFSAIDEWDDRLAAEELSPGNNDPIQPAVAANAFVHVIMILRKTFIQNSVP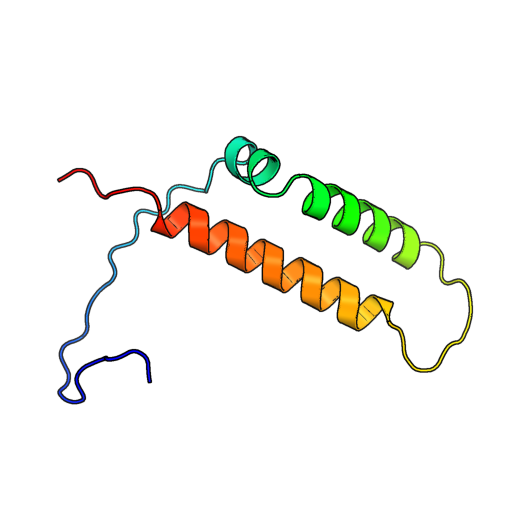HAL